Protein AF-A0A920VW61-F1 (afdb_monomer)

Sequence (120 aa):
MNEEIGIFGQASSSQTELKNKGVGPGDLFLFFGWFKNFFNKGSDLHHLFGWLQIATVIEGSDNIKAFLKEVNMEHPHGYGDISRYANNTIYIARRNLDIQKKTSSSKGHGLFKRTHEDLF

Solvent-accessible surface area (backbone atoms only — not comparable to full-atom values): 7042 Å² total; per-residue (Å²): 129,76,87,81,69,42,74,48,75,41,34,41,71,66,30,50,51,42,56,76,71,64,66,46,65,72,42,70,50,74,42,68,47,81,47,74,49,83,88,50,101,48,67,79,41,78,39,60,48,30,40,36,26,27,52,43,74,41,65,40,52,68,56,35,33,52,50,29,59,73,72,72,50,89,47,75,71,54,41,84,89,46,85,84,43,44,68,26,32,41,37,31,33,26,74,46,27,65,59,96,91,40,78,44,96,47,56,10,3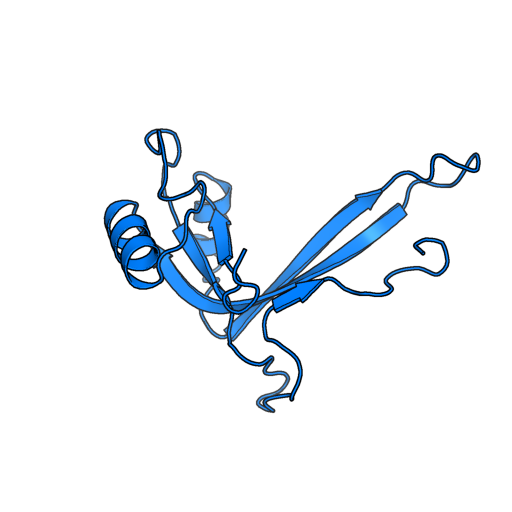7,51,67,53,84,67,71,48,93,90,53,126

Foldseek 3Di:
DPPQKDKDKDADPVLVVCVVVVPAAQDKDFDKDWDDDPPDNDDIDIWRWKMFHFHGKQWDQVSVLVVCVVVVHDDPCNDDDNVPGHRIMMTIGDQFPADPNDTDPHGNIDTDPDGDPPPD

Secondary structure (DSSP, 8-state):
--TT--EEEE-HHHHHHHHHTT--TT-EEEEEEEEE-TTTTPPEEEEEEEEEEEEEEEESHHHHHHHHHHTT---TTTSS--TT-TT-EEEEEPSEEEETTEEEEEESEEE-S-SSTT--

Structure (mmCIF, N/CA/C/O backbone):
data_AF-A0A920VW61-F1
#
_entry.id   AF-A0A920VW61-F1
#
loop_
_atom_site.group_PDB
_atom_site.id
_atom_site.type_symbol
_atom_site.label_atom_id
_atom_site.label_alt_id
_atom_site.label_comp_id
_atom_site.label_asym_id
_atom_site.label_entity_id
_atom_site.label_seq_id
_atom_site.pdbx_PDB_ins_code
_atom_site.Cartn_x
_atom_site.Cartn_y
_atom_site.Cartn_z
_atom_site.occupancy
_atom_site.B_iso_or_equiv
_atom_site.auth_seq_id
_atom_site.auth_comp_id
_atom_site.auth_asym_id
_atom_site.auth_atom_id
_atom_site.pdbx_PDB_model_num
ATOM 1 N N . MET A 1 1 ? -8.712 13.881 -3.994 1.00 44.66 1 MET A N 1
ATOM 2 C CA . MET A 1 1 ? -8.027 12.575 -4.101 1.00 44.66 1 MET A CA 1
ATOM 3 C C . MET A 1 1 ? -9.100 11.548 -4.405 1.00 44.66 1 MET A C 1
ATOM 5 O O . MET A 1 1 ? -10.112 11.564 -3.720 1.00 44.66 1 MET A O 1
ATOM 9 N N . ASN A 1 2 ? -8.958 10.755 -5.465 1.00 48.56 2 ASN A N 1
ATOM 10 C CA . ASN A 1 2 ? -9.979 9.779 -5.836 1.00 48.56 2 ASN A CA 1
ATOM 11 C C . ASN A 1 2 ? -9.949 8.636 -4.799 1.00 48.56 2 ASN A C 1
ATOM 13 O O . ASN A 1 2 ? -9.014 7.843 -4.790 1.00 48.56 2 ASN A O 1
ATOM 17 N N . GLU A 1 3 ? -10.916 8.577 -3.876 1.00 62.03 3 GLU A N 1
ATOM 18 C CA . GLU A 1 3 ? -10.955 7.591 -2.772 1.00 62.03 3 GLU A CA 1
ATOM 19 C C . GLU A 1 3 ? -11.241 6.142 -3.228 1.00 62.03 3 GLU A C 1
ATOM 21 O O . GLU A 1 3 ? -11.462 5.242 -2.407 1.00 62.03 3 GLU A O 1
ATOM 26 N N . GLU A 1 4 ? -11.294 5.904 -4.539 1.00 80.12 4 GLU A N 1
ATOM 27 C CA . GLU A 1 4 ? -11.585 4.598 -5.124 1.00 80.12 4 GLU A CA 1
ATOM 28 C C . GLU A 1 4 ? -10.404 3.628 -5.059 1.00 80.12 4 GLU A C 1
ATOM 30 O O . GLU A 1 4 ? -10.631 2.430 -4.894 1.00 80.12 4 GLU A O 1
ATOM 35 N N . ILE A 1 5 ? -9.162 4.117 -5.145 1.00 90.62 5 ILE A N 1
ATOM 36 C CA . ILE A 1 5 ? -7.966 3.269 -5.230 1.00 90.62 5 ILE A CA 1
ATOM 37 C C . ILE A 1 5 ? -7.114 3.462 -3.976 1.00 90.62 5 ILE A C 1
ATOM 39 O O . ILE A 1 5 ? -6.509 4.513 -3.771 1.00 90.62 5 ILE A O 1
ATOM 43 N N . GLY A 1 6 ? -7.058 2.433 -3.129 1.00 95.25 6 GLY A N 1
ATOM 44 C CA . GLY A 1 6 ? -6.134 2.391 -2.000 1.00 95.25 6 GLY A CA 1
ATOM 45 C C . GLY A 1 6 ? -4.728 2.033 -2.473 1.00 95.25 6 GLY A C 1
ATOM 46 O O . GLY A 1 6 ? -4.550 1.022 -3.152 1.00 95.25 6 GLY A O 1
ATOM 47 N N . ILE A 1 7 ? -3.738 2.847 -2.105 1.00 96.81 7 ILE A N 1
ATOM 48 C CA . ILE A 1 7 ? -2.325 2.625 -2.428 1.00 96.81 7 ILE A CA 1
ATOM 49 C C . ILE A 1 7 ? -1.506 2.726 -1.143 1.00 96.81 7 ILE A C 1
ATOM 51 O O . ILE A 1 7 ? -1.643 3.690 -0.391 1.00 96.81 7 ILE A O 1
ATOM 55 N N . PHE A 1 8 ? -0.638 1.745 -0.907 1.00 97.50 8 PHE A N 1
ATOM 56 C CA . PHE A 1 8 ? 0.368 1.786 0.152 1.00 97.50 8 PHE A CA 1
ATOM 57 C C . PHE A 1 8 ? 1.759 1.589 -0.447 1.00 97.50 8 PHE A C 1
ATOM 59 O O . PHE A 1 8 ? 2.010 0.593 -1.118 1.00 97.50 8 PHE A O 1
ATOM 66 N N . GLY A 1 9 ? 2.656 2.551 -0.238 1.00 97.00 9 GLY A N 1
ATOM 67 C CA . GLY A 1 9 ? 4.023 2.498 -0.751 1.00 97.00 9 GLY A CA 1
ATOM 68 C C . GLY A 1 9 ? 5.026 2.007 0.286 1.00 97.00 9 GLY A C 1
ATOM 69 O O . GLY A 1 9 ? 4.942 2.370 1.460 1.00 97.00 9 GLY A O 1
ATOM 70 N N . GLN A 1 10 ? 5.992 1.206 -0.159 1.00 97.81 10 GLN A N 1
ATOM 71 C CA . GLN A 1 10 ? 7.148 0.778 0.625 1.00 97.81 10 GLN A CA 1
ATOM 72 C C . GLN A 1 10 ? 8.429 0.813 -0.207 1.00 97.81 10 GLN A C 1
ATOM 74 O O . GLN A 1 10 ? 8.406 0.761 -1.438 1.00 97.81 10 GLN A O 1
ATOM 79 N N . ALA A 1 11 ? 9.558 0.951 0.482 1.00 97.69 11 ALA A N 1
ATOM 80 C CA . ALA A 1 11 ? 10.882 0.999 -0.123 1.00 97.69 11 ALA A CA 1
ATOM 81 C C . ALA A 1 11 ? 11.945 0.478 0.857 1.00 97.69 11 ALA A C 1
ATOM 83 O O . ALA A 1 11 ? 11.691 0.286 2.049 1.00 97.69 11 ALA A O 1
ATOM 84 N N . SER A 1 12 ? 13.154 0.285 0.346 1.00 96.69 12 SER A N 1
ATOM 85 C CA . SER A 1 12 ? 14.370 -0.046 1.086 1.00 96.69 12 SER A CA 1
ATOM 86 C C . SER A 1 12 ? 14.188 -1.288 1.970 1.00 96.69 12 SER A C 1
ATOM 88 O O . SER A 1 12 ? 13.630 -2.289 1.521 1.00 96.69 12 SER A O 1
ATOM 90 N N . SER A 1 13 ? 14.681 -1.262 3.211 1.00 97.31 13 SER A N 1
ATOM 91 C CA . SER A 1 13 ? 14.645 -2.403 4.133 1.00 97.31 13 SER A CA 1
ATOM 92 C C . SER A 1 13 ? 13.227 -2.869 4.458 1.00 97.31 13 SER A C 1
ATOM 94 O O . SER A 1 13 ? 12.987 -4.072 4.508 1.00 97.31 13 SER A O 1
ATOM 96 N N . SER A 1 14 ? 12.283 -1.941 4.624 1.00 97.06 14 SER A N 1
ATOM 97 C CA . SER A 1 14 ? 10.885 -2.268 4.909 1.00 97.06 14 SER A CA 1
ATOM 98 C C . SER A 1 14 ? 10.255 -3.076 3.778 1.00 97.06 14 SER A C 1
ATOM 100 O O . SER A 1 14 ? 9.604 -4.084 4.041 1.00 97.06 14 SER A O 1
ATOM 102 N N . GLN A 1 15 ? 10.509 -2.703 2.519 1.00 98.12 15 GLN A N 1
ATOM 103 C CA . GLN A 1 15 ? 10.028 -3.501 1.393 1.00 98.12 15 GLN A CA 1
ATOM 104 C C . GLN A 1 15 ? 10.742 -4.850 1.276 1.00 98.12 15 GLN A C 1
ATOM 106 O O . GLN A 1 15 ? 10.102 -5.855 0.968 1.00 98.12 15 GLN A O 1
ATOM 111 N N . THR A 1 16 ? 12.050 -4.896 1.535 1.00 98.12 16 THR A N 1
ATOM 112 C CA . THR A 1 16 ? 12.805 -6.156 1.544 1.00 98.12 16 THR A CA 1
ATOM 113 C C . THR A 1 16 ? 12.214 -7.154 2.539 1.00 98.12 16 THR A C 1
ATOM 115 O O . THR A 1 16 ? 12.051 -8.322 2.196 1.00 98.12 16 THR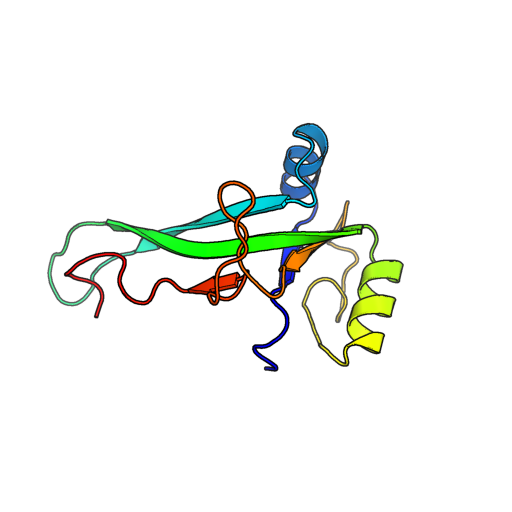 A O 1
ATOM 118 N N . GLU A 1 17 ? 11.844 -6.708 3.741 1.00 98.31 17 GLU A N 1
ATOM 119 C CA . GLU A 1 17 ? 11.230 -7.579 4.748 1.00 98.31 17 GLU A CA 1
ATOM 120 C C . GLU A 1 17 ? 9.884 -8.139 4.270 1.00 98.31 17 GLU A C 1
ATOM 122 O O . GLU A 1 17 ? 9.676 -9.350 4.316 1.00 98.31 17 GLU A O 1
ATOM 127 N N . LEU A 1 18 ? 9.001 -7.288 3.732 1.00 98.31 18 LEU A N 1
ATOM 128 C CA . LEU A 1 18 ? 7.707 -7.723 3.189 1.00 98.31 18 LEU A CA 1
ATOM 129 C C . LEU A 1 18 ? 7.880 -8.771 2.083 1.00 98.31 18 LEU A C 1
ATOM 131 O O . LEU A 1 18 ? 7.227 -9.816 2.107 1.00 98.31 18 LEU A O 1
ATOM 135 N N . LYS A 1 19 ? 8.819 -8.530 1.162 1.00 98.00 19 LYS A N 1
ATOM 136 C CA . LYS A 1 19 ? 9.150 -9.464 0.082 1.00 98.00 19 LYS A CA 1
ATOM 137 C C . LYS A 1 19 ? 9.690 -10.792 0.615 1.00 98.00 19 LYS A C 1
ATOM 139 O O . LYS A 1 19 ? 9.240 -11.848 0.181 1.00 98.00 19 LYS A O 1
ATOM 144 N N . ASN A 1 20 ? 10.601 -10.756 1.586 1.00 98.31 20 ASN A N 1
ATOM 145 C CA . ASN A 1 20 ? 11.172 -11.958 2.202 1.00 98.31 20 ASN A CA 1
ATOM 146 C C . ASN A 1 20 ? 10.130 -12.791 2.962 1.00 98.31 20 ASN A C 1
ATOM 148 O O . ASN A 1 20 ? 10.276 -14.007 3.073 1.00 98.31 20 ASN A O 1
ATOM 152 N N . LYS A 1 21 ? 9.080 -12.150 3.484 1.00 98.25 21 LYS A N 1
ATOM 153 C CA . LYS A 1 21 ? 7.944 -12.821 4.133 1.00 98.25 21 LYS A CA 1
ATOM 154 C C . LYS A 1 21 ? 6.856 -13.267 3.159 1.00 98.25 21 LYS A C 1
ATOM 156 O O . LYS A 1 21 ? 5.888 -13.877 3.599 1.00 98.25 21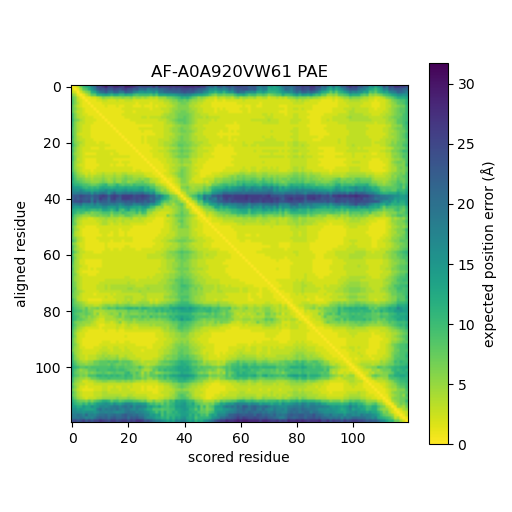 LYS A O 1
ATOM 161 N N . GLY A 1 22 ? 7.027 -13.011 1.862 1.00 97.94 22 GLY A N 1
ATOM 162 C CA . GLY A 1 22 ? 6.082 -13.421 0.829 1.00 97.94 22 GLY A CA 1
ATOM 163 C C . GLY A 1 22 ? 4.765 -12.649 0.858 1.00 97.94 22 GLY A C 1
ATOM 164 O O . GLY A 1 22 ? 3.761 -13.187 0.404 1.00 97.94 22 GLY A O 1
ATOM 165 N N . VAL A 1 23 ? 4.760 -11.418 1.385 1.00 98.38 23 VAL A N 1
ATOM 166 C CA . VAL A 1 23 ? 3.556 -10.577 1.428 1.00 98.38 23 VAL A CA 1
ATOM 167 C C . VAL A 1 23 ? 3.096 -10.247 0.008 1.00 98.38 23 VAL A C 1
ATOM 169 O O . VAL A 1 23 ? 3.875 -9.734 -0.800 1.00 98.38 23 VAL A O 1
ATOM 172 N N . GLY A 1 24 ? 1.829 -10.513 -0.299 1.00 98.31 24 GLY A N 1
ATOM 173 C CA . GLY A 1 24 ? 1.303 -10.396 -1.654 1.00 98.31 24 GLY A CA 1
ATOM 174 C C . GLY A 1 24 ? -0.225 -10.385 -1.754 1.00 98.31 24 GLY A C 1
ATOM 175 O O . GLY A 1 24 ? -0.926 -10.121 -0.777 1.00 98.31 24 GLY A O 1
ATOM 176 N N . PRO A 1 25 ? -0.775 -10.615 -2.962 1.00 98.06 25 PRO A N 1
ATOM 177 C CA . PRO A 1 25 ? -2.216 -10.595 -3.197 1.00 98.06 25 PRO A CA 1
ATOM 178 C C . PRO A 1 25 ? -3.000 -11.485 -2.225 1.00 98.06 25 PRO A C 1
ATOM 180 O O . PRO A 1 25 ? -2.701 -12.665 -2.064 1.00 98.06 25 PRO A O 1
ATOM 183 N N . GLY A 1 26 ? -4.046 -10.921 -1.620 1.00 96.25 26 GLY A N 1
ATOM 184 C CA . GLY A 1 26 ? -4.885 -11.583 -0.619 1.00 96.25 26 GLY A CA 1
ATOM 185 C C . GLY A 1 26 ? -4.531 -11.234 0.828 1.00 96.25 26 GLY A C 1
ATOM 186 O O . GLY A 1 26 ? -5.440 -11.237 1.666 1.00 96.25 26 GLY A O 1
ATOM 187 N N . ASP A 1 27 ? -3.281 -10.855 1.109 1.00 97.50 27 ASP A N 1
ATOM 188 C CA . ASP A 1 27 ? -2.862 -10.450 2.452 1.00 97.50 27 ASP A CA 1
ATOM 189 C C . ASP A 1 27 ? -3.484 -9.110 2.864 1.00 97.50 27 ASP A C 1
ATOM 191 O O . ASP A 1 27 ? -3.864 -8.278 2.032 1.00 97.50 27 ASP A O 1
ATOM 195 N N . LEU A 1 28 ? -3.595 -8.905 4.178 1.00 97.12 28 LEU A N 1
ATOM 196 C CA . LEU A 1 28 ? -4.217 -7.735 4.790 1.00 97.12 28 LEU A CA 1
ATOM 197 C C . LEU A 1 28 ? -3.195 -6.952 5.613 1.00 97.12 28 LEU A C 1
ATOM 199 O O . LEU A 1 28 ? -2.731 -7.423 6.651 1.00 97.12 28 LEU A O 1
ATOM 203 N N . PHE A 1 29 ? -2.918 -5.718 5.202 1.00 98.00 29 PHE A N 1
ATOM 204 C CA . PHE A 1 29 ? -2.275 -4.747 6.075 1.00 98.00 29 PHE A CA 1
ATOM 205 C C . PHE A 1 29 ? -3.280 -4.205 7.088 1.00 98.00 29 PHE A C 1
ATOM 207 O O . PHE A 1 29 ? -4.380 -3.783 6.724 1.00 98.00 29 PHE A O 1
ATOM 214 N N . LEU A 1 30 ? -2.859 -4.160 8.350 1.00 96.00 30 LEU A N 1
ATOM 215 C CA . LEU A 1 30 ? -3.512 -3.420 9.423 1.00 96.00 30 LEU A CA 1
ATOM 216 C C . LEU A 1 30 ? -2.546 -2.340 9.900 1.00 96.00 30 LEU A C 1
ATOM 218 O O . LEU A 1 30 ? -1.451 -2.639 10.376 1.00 96.00 30 LEU A O 1
ATOM 222 N N . PHE A 1 31 ? -2.941 -1.081 9.754 1.00 94.62 31 PHE A N 1
ATOM 223 C CA . PHE A 1 31 ? -2.108 0.049 10.143 1.00 94.62 31 PHE A CA 1
ATOM 224 C C . PHE A 1 31 ? -2.366 0.396 11.598 1.00 94.62 31 PHE A C 1
ATOM 226 O O . PHE A 1 31 ? -3.509 0.672 11.962 1.00 94.62 31 PHE A O 1
ATOM 233 N N . PHE A 1 32 ? -1.312 0.402 12.410 1.00 91.38 32 PHE A N 1
ATOM 234 C CA . PHE A 1 32 ? -1.372 0.772 13.817 1.00 91.38 32 PHE A CA 1
ATOM 235 C C . PHE A 1 32 ? -0.473 1.971 14.108 1.00 91.38 32 PHE A C 1
ATOM 237 O O . PHE A 1 32 ? 0.557 2.159 13.461 1.00 91.38 32 PHE A O 1
ATOM 244 N N . GLY A 1 33 ? -0.871 2.794 15.072 1.00 88.75 33 GLY A N 1
ATOM 245 C CA . GLY A 1 33 ? -0.146 4.001 15.449 1.00 88.75 33 GLY A CA 1
ATOM 246 C C . GLY A 1 33 ? -0.262 4.300 16.934 1.00 88.75 33 GLY A C 1
ATOM 247 O O . GLY A 1 33 ? -1.154 3.793 17.615 1.00 88.75 33 GLY A O 1
ATOM 248 N N . TRP A 1 34 ? 0.670 5.113 17.421 1.00 87.00 34 TRP A N 1
ATOM 249 C CA . TRP A 1 34 ? 0.642 5.690 18.759 1.00 87.00 34 TRP A CA 1
ATOM 250 C C . TRP A 1 34 ? 0.033 7.090 18.686 1.00 87.00 34 TRP A C 1
ATOM 252 O O . TRP A 1 34 ? 0.440 7.903 17.854 1.00 87.00 34 TRP A O 1
ATOM 262 N N . PHE A 1 35 ? -0.941 7.356 19.548 1.00 82.44 35 PHE A N 1
ATOM 263 C CA . PHE A 1 35 ? -1.674 8.611 19.609 1.00 82.44 35 PHE A CA 1
ATOM 264 C C . PHE A 1 35 ? -1.662 9.139 21.038 1.00 82.44 35 PHE A C 1
ATOM 266 O O . PHE A 1 35 ? -1.785 8.381 22.001 1.00 82.44 35 PHE A O 1
ATOM 273 N N . LYS A 1 36 ? -1.550 10.461 21.163 1.00 77.25 36 LYS A N 1
ATOM 274 C CA . LYS A 1 36 ? -1.592 11.155 22.445 1.00 77.25 36 LYS A CA 1
ATOM 275 C C . LYS A 1 36 ? -2.850 12.003 22.534 1.00 77.25 36 LYS A C 1
ATOM 277 O O . LYS A 1 36 ? -3.099 12.836 21.663 1.00 77.25 36 LYS A O 1
ATOM 282 N N . ASN A 1 37 ? -3.621 11.818 23.600 1.00 72.38 37 ASN A N 1
ATOM 283 C CA . ASN A 1 37 ? -4.745 12.694 23.903 1.00 72.38 37 ASN A CA 1
ATOM 284 C C . ASN A 1 37 ? -4.219 13.991 24.543 1.00 72.38 37 ASN A C 1
ATOM 286 O O . ASN A 1 37 ? -3.637 13.959 25.625 1.00 72.38 37 ASN A O 1
ATOM 290 N N . PHE A 1 38 ? -4.403 15.125 23.863 1.00 70.12 38 PHE A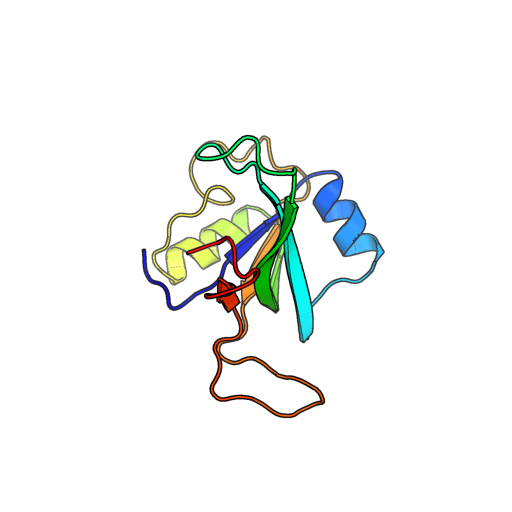 N 1
ATOM 291 C CA . PHE A 1 38 ? -3.923 16.434 24.323 1.00 70.12 38 PHE A CA 1
ATOM 292 C C . PHE A 1 38 ? -4.942 17.211 25.177 1.00 70.12 38 PHE A C 1
ATOM 294 O O . PHE A 1 38 ? -4.568 18.218 25.775 1.00 70.12 38 PHE A O 1
ATOM 301 N N . PHE A 1 39 ? -6.206 16.773 25.245 1.00 67.19 39 PHE A N 1
ATOM 302 C CA . PHE A 1 39 ? -7.281 17.508 25.933 1.00 67.19 39 PHE A CA 1
ATOM 303 C C . PHE A 1 39 ? -7.424 17.154 27.414 1.00 67.19 39 PHE A C 1
ATOM 305 O O . PHE A 1 39 ? -7.827 17.993 28.213 1.00 67.19 39 PHE A O 1
ATOM 312 N N . ASN A 1 40 ? -7.036 15.942 27.795 1.00 59.66 40 ASN A N 1
ATOM 313 C CA . ASN A 1 40 ? -6.884 15.535 29.186 1.00 59.66 40 ASN A CA 1
ATOM 314 C C . ASN A 1 40 ? -5.406 15.201 29.422 1.00 59.66 40 ASN A C 1
ATOM 316 O O . ASN A 1 40 ? -4.657 15.024 28.464 1.00 59.66 40 ASN A O 1
ATOM 320 N N . LYS A 1 41 ? -4.959 15.035 30.672 1.00 61.03 41 LYS A N 1
ATOM 321 C CA . LYS A 1 41 ? -3.728 14.266 30.969 1.00 61.03 41 LYS A CA 1
ATOM 322 C C . LYS A 1 41 ? -3.942 12.782 30.597 1.00 61.03 41 LYS A C 1
ATOM 324 O O . LYS A 1 41 ? -3.827 11.906 31.445 1.00 61.03 41 LYS A O 1
ATOM 329 N N . GLY A 1 42 ? -4.401 12.527 29.375 1.00 58.81 42 GLY A N 1
ATOM 330 C CA . GLY A 1 42 ? -4.838 11.237 28.891 1.00 58.81 42 GLY A CA 1
ATOM 331 C C . GLY A 1 42 ? -3.641 10.331 28.677 1.00 58.81 42 GLY A C 1
ATOM 332 O O . GLY A 1 42 ? -2.526 10.795 28.431 1.00 58.81 42 GLY A O 1
ATOM 333 N N . SER A 1 43 ? -3.889 9.036 28.810 1.00 66.06 43 SER A N 1
ATOM 334 C CA . SER A 1 43 ? -2.895 8.012 28.537 1.00 66.06 43 SER A CA 1
ATOM 335 C C . SER A 1 43 ? -2.501 8.015 27.065 1.00 66.06 43 SER A C 1
ATOM 337 O O . SER A 1 43 ? -3.293 8.342 26.181 1.00 66.06 43 SER A O 1
ATOM 339 N N . ASP A 1 44 ? -1.267 7.606 26.824 1.00 77.56 44 ASP A N 1
ATOM 340 C CA . ASP A 1 44 ? -0.783 7.199 25.517 1.00 77.56 44 ASP A CA 1
ATOM 341 C C . ASP A 1 44 ? -1.592 5.993 25.018 1.00 77.56 44 ASP A C 1
ATOM 343 O O . ASP A 1 44 ? -1.805 5.040 25.773 1.00 77.56 44 ASP A O 1
ATOM 347 N N . LEU A 1 45 ? -2.048 6.021 23.764 1.00 80.12 45 LEU A N 1
ATOM 348 C CA . LEU A 1 45 ? -2.890 4.963 23.210 1.00 80.12 45 LEU A CA 1
ATOM 349 C C . LEU A 1 45 ? -2.320 4.391 21.908 1.00 80.12 45 LEU A C 1
ATOM 351 O O . LEU A 1 45 ? -1.804 5.117 21.058 1.00 80.12 45 LEU A O 1
ATOM 355 N N . HIS A 1 46 ? -2.463 3.077 21.730 1.00 82.56 46 HIS A N 1
ATOM 356 C CA . HIS A 1 46 ? -2.134 2.377 20.490 1.00 82.56 46 HIS A CA 1
ATOM 357 C C . HIS A 1 46 ? -3.411 1.937 19.778 1.00 82.56 46 HIS A C 1
ATOM 359 O O . HIS A 1 46 ? -4.224 1.216 20.357 1.00 82.56 46 HIS A O 1
ATOM 365 N N . HIS A 1 47 ? -3.573 2.321 18.511 1.00 84.00 47 HIS A N 1
ATOM 366 C CA . HIS A 1 47 ? -4.782 2.010 17.748 1.00 84.00 47 HIS A CA 1
ATOM 367 C C . HIS A 1 47 ? -4.483 1.528 16.343 1.00 84.00 47 HIS A C 1
ATOM 369 O O . HIS A 1 47 ? -3.642 2.102 15.651 1.00 84.00 47 HIS A O 1
ATOM 375 N N . LEU A 1 48 ? -5.250 0.529 15.905 1.00 90.06 48 LEU A N 1
ATOM 376 C CA . LEU A 1 48 ? -5.434 0.261 14.486 1.00 90.06 48 LEU A CA 1
ATOM 377 C C . LEU A 1 48 ? -6.242 1.414 13.898 1.00 90.06 48 LEU A C 1
ATOM 379 O O . LEU A 1 48 ? -7.332 1.659 14.390 1.00 90.06 48 LEU A O 1
ATOM 383 N N . PHE A 1 49 ? -5.760 2.105 12.871 1.00 89.62 49 PHE A N 1
ATOM 384 C CA . PHE A 1 49 ? -6.473 3.244 12.276 1.00 89.62 49 PHE A CA 1
ATOM 385 C C . PHE A 1 49 ? -6.899 3.005 10.829 1.00 89.62 49 PHE A C 1
ATOM 387 O O . PHE A 1 49 ? -7.756 3.724 10.321 1.00 89.62 49 PHE A O 1
ATOM 394 N N . GLY A 1 50 ? -6.372 1.975 10.168 1.00 93.69 50 GLY A N 1
ATOM 395 C CA . GLY A 1 50 ? -6.795 1.633 8.818 1.00 93.69 50 GLY A CA 1
ATOM 396 C C . GLY A 1 50 ? -6.394 0.236 8.384 1.00 93.69 50 GLY A C 1
ATOM 397 O O . GLY A 1 50 ? -5.693 -0.486 9.096 1.00 93.69 50 GLY A O 1
ATOM 398 N N . TRP A 1 51 ? -6.835 -0.121 7.185 1.00 96.50 51 TRP A N 1
ATOM 399 C CA . TRP A 1 51 ? -6.522 -1.394 6.551 1.00 96.50 51 TRP A CA 1
ATOM 400 C C . TRP A 1 51 ? -6.334 -1.248 5.041 1.00 96.50 51 TRP A C 1
ATOM 402 O O . TRP A 1 51 ? -6.847 -0.311 4.422 1.00 96.50 51 TRP A O 1
ATOM 412 N N . LEU A 1 52 ? -5.622 -2.208 4.450 1.00 97.75 52 LEU A N 1
ATOM 413 C CA . LEU A 1 52 ? -5.529 -2.404 3.004 1.00 97.75 52 LEU A CA 1
ATOM 414 C C . LEU A 1 52 ? -5.341 -3.894 2.709 1.00 97.75 52 LEU A C 1
ATOM 416 O O . LEU A 1 52 ? -4.317 -4.470 3.067 1.00 97.75 52 LEU A O 1
ATOM 420 N N . GLN A 1 53 ? -6.314 -4.521 2.049 1.00 97.88 53 GLN A N 1
ATOM 421 C CA . GLN A 1 53 ? -6.161 -5.866 1.501 1.00 97.88 53 GLN A CA 1
ATOM 422 C C . GLN A 1 53 ? -5.577 -5.784 0.098 1.00 97.88 53 GLN A C 1
ATOM 424 O O . GLN A 1 53 ? -6.118 -5.079 -0.753 1.00 97.88 53 GLN A O 1
ATOM 429 N N . ILE A 1 54 ? -4.502 -6.516 -0.157 1.00 98.31 54 ILE A N 1
ATOM 430 C CA . ILE A 1 54 ? -3.727 -6.405 -1.391 1.00 98.31 54 ILE A CA 1
ATOM 431 C C . ILE A 1 54 ? -4.458 -7.115 -2.538 1.00 98.31 54 ILE A C 1
ATOM 433 O O . ILE A 1 54 ? -4.822 -8.287 -2.438 1.00 98.31 54 ILE A O 1
ATOM 437 N N . ALA A 1 55 ? -4.658 -6.405 -3.646 1.00 97.69 55 ALA A N 1
ATOM 438 C CA . ALA A 1 55 ? -5.019 -6.973 -4.943 1.00 97.69 55 ALA A CA 1
ATOM 439 C C . ALA A 1 55 ? -3.776 -7.250 -5.786 1.00 97.69 55 ALA A C 1
ATOM 441 O O . ALA A 1 55 ? -3.628 -8.335 -6.340 1.00 97.69 55 ALA A O 1
ATOM 442 N N . THR A 1 56 ? -2.894 -6.253 -5.863 1.00 98.12 56 THR A N 1
ATOM 443 C CA . THR A 1 56 ? -1.764 -6.236 -6.792 1.00 98.12 56 THR A CA 1
ATOM 444 C C . THR A 1 56 ? -0.550 -5.626 -6.110 1.00 98.12 56 THR A C 1
ATOM 446 O O . THR A 1 56 ? -0.673 -4.656 -5.361 1.00 98.12 56 THR A O 1
ATOM 449 N N . VAL A 1 57 ? 0.624 -6.176 -6.404 1.00 98.62 57 VAL A N 1
ATOM 450 C CA . VAL A 1 57 ? 1.923 -5.627 -6.007 1.00 98.62 57 VAL A CA 1
ATOM 451 C C . VAL A 1 57 ? 2.618 -5.128 -7.267 1.00 98.62 57 VAL A C 1
ATOM 453 O O . VAL A 1 57 ? 2.738 -5.877 -8.236 1.00 98.62 57 VAL A O 1
ATOM 456 N N . ILE A 1 58 ? 3.047 -3.868 -7.274 1.00 98.44 58 ILE A N 1
ATOM 457 C CA . ILE A 1 58 ? 3.760 -3.260 -8.400 1.00 98.44 58 ILE A CA 1
ATOM 458 C C . ILE A 1 58 ? 5.156 -2.881 -7.918 1.00 98.44 58 ILE A C 1
ATOM 460 O O . ILE A 1 58 ? 5.325 -1.916 -7.171 1.00 98.44 58 ILE A O 1
ATOM 464 N N . GLU A 1 59 ? 6.147 -3.657 -8.346 1.00 98.12 59 GLU A N 1
ATOM 465 C CA . GLU A 1 59 ? 7.561 -3.422 -8.055 1.00 98.12 59 GLU A CA 1
ATOM 466 C C . GLU A 1 59 ? 8.218 -2.601 -9.171 1.00 98.12 59 GLU A C 1
ATOM 468 O O . GLU A 1 59 ? 7.935 -2.788 -10.358 1.00 98.12 59 GLU A O 1
ATOM 473 N N . GLY A 1 60 ? 9.159 -1.739 -8.792 1.00 97.06 60 GLY A N 1
ATOM 474 C CA . GLY A 1 60 ? 9.994 -0.990 -9.724 1.00 97.06 60 GLY A CA 1
ATOM 475 C C . GLY A 1 60 ? 9.390 0.353 -10.124 1.00 97.06 60 GLY A C 1
ATOM 476 O O . GLY A 1 60 ? 8.231 0.473 -10.513 1.00 97.06 60 GLY A O 1
ATOM 477 N N . SER A 1 61 ? 10.220 1.388 -10.054 1.00 96.00 61 SER A N 1
ATOM 478 C CA . SER A 1 61 ? 9.806 2.776 -10.247 1.00 96.00 61 SER A CA 1
ATOM 479 C C . SER A 1 61 ? 9.160 3.075 -11.602 1.00 96.00 61 SER A C 1
ATOM 481 O O . SER A 1 61 ? 8.240 3.888 -11.663 1.00 96.00 61 SER A O 1
ATOM 483 N N . ASP A 1 62 ? 9.602 2.426 -12.680 1.00 95.69 62 ASP A N 1
ATOM 484 C CA . ASP A 1 62 ? 9.032 2.649 -14.014 1.00 95.69 62 ASP A CA 1
ATOM 485 C C . ASP A 1 62 ? 7.628 2.046 -14.140 1.00 95.69 62 ASP A C 1
ATOM 487 O O . ASP A 1 62 ? 6.719 2.705 -14.647 1.00 95.69 62 ASP A O 1
ATOM 491 N N . ASN A 1 63 ? 7.413 0.852 -13.579 1.00 97.88 63 ASN A N 1
ATOM 492 C CA . ASN A 1 63 ? 6.091 0.221 -13.515 1.00 97.88 63 ASN A CA 1
ATOM 493 C C . ASN A 1 63 ? 5.129 1.046 -12.652 1.00 97.88 63 ASN A C 1
ATOM 495 O O . ASN A 1 63 ? 3.975 1.252 -13.021 1.00 97.88 63 ASN A O 1
ATOM 499 N N . ILE A 1 64 ? 5.623 1.567 -11.525 1.00 97.62 64 ILE A N 1
ATOM 500 C CA . ILE A 1 64 ? 4.861 2.448 -10.635 1.00 97.62 64 ILE A CA 1
ATOM 501 C C . ILE A 1 64 ? 4.423 3.715 -11.375 1.00 97.62 64 ILE A C 1
ATOM 503 O O . ILE A 1 64 ? 3.248 4.075 -11.330 1.00 97.62 64 ILE A O 1
ATOM 507 N N . LYS A 1 65 ? 5.338 4.380 -12.091 1.00 96.25 65 LYS A N 1
ATOM 508 C CA . LYS A 1 65 ? 5.020 5.567 -12.901 1.00 96.25 65 LYS A CA 1
ATOM 509 C C . LYS A 1 65 ? 3.995 5.264 -13.989 1.00 96.25 65 LYS A C 1
ATOM 511 O O . LYS A 1 65 ? 3.076 6.057 -14.183 1.00 96.25 65 LYS A O 1
ATOM 516 N N . ALA A 1 66 ? 4.152 4.142 -14.691 1.00 97.00 66 ALA A N 1
ATOM 517 C CA . ALA A 1 66 ? 3.227 3.727 -15.739 1.00 97.00 66 ALA A CA 1
ATOM 518 C C . ALA A 1 66 ? 1.810 3.527 -15.182 1.00 97.00 66 ALA A C 1
ATOM 520 O O . ALA A 1 66 ? 0.869 4.127 -15.698 1.00 97.00 66 ALA A O 1
ATOM 521 N N . PHE A 1 67 ? 1.681 2.784 -14.079 1.00 96.75 67 PHE A N 1
ATOM 522 C CA . PHE A 1 67 ? 0.402 2.564 -13.406 1.00 96.75 67 PHE A CA 1
ATOM 523 C C . PHE A 1 67 ? -0.234 3.873 -12.927 1.00 96.75 67 PHE A C 1
ATOM 525 O O . PHE A 1 67 ? -1.394 4.144 -13.216 1.00 96.75 67 PHE A O 1
ATOM 532 N N . LEU A 1 68 ? 0.526 4.720 -12.227 1.00 95.25 68 LEU A N 1
ATOM 533 C CA . LEU A 1 68 ? 0.022 5.992 -11.700 1.00 95.25 68 LEU A CA 1
ATOM 534 C C . LEU A 1 68 ? -0.450 6.938 -12.811 1.00 95.25 68 LEU A C 1
ATOM 536 O O . LEU A 1 68 ? -1.471 7.609 -12.654 1.00 95.25 68 LEU A O 1
ATOM 540 N N . LYS A 1 69 ? 0.247 6.949 -13.954 1.00 95.19 69 LYS A N 1
ATOM 541 C CA . LYS A 1 69 ? -0.178 7.682 -15.151 1.00 95.19 69 LYS A CA 1
ATOM 542 C C . LYS A 1 69 ? -1.483 7.124 -15.722 1.00 95.19 69 LYS A C 1
ATOM 544 O O . LYS A 1 69 ? -2.351 7.909 -16.089 1.00 95.19 69 LYS A O 1
ATOM 549 N N . GLU A 1 70 ? -1.625 5.802 -15.793 1.00 95.38 70 GLU A N 1
ATOM 550 C CA . GLU A 1 70 ? -2.834 5.132 -16.289 1.00 95.38 70 GLU A CA 1
ATOM 551 C C . GLU A 1 70 ? -4.067 5.479 -15.448 1.00 95.38 70 GLU A C 1
ATOM 553 O O . GLU A 1 70 ? -5.112 5.824 -15.997 1.00 95.38 70 GLU A O 1
ATOM 558 N N . VAL A 1 71 ? -3.935 5.466 -14.120 1.00 93.50 71 VAL A N 1
ATOM 559 C CA . VAL A 1 71 ? -5.042 5.795 -13.205 1.00 93.50 71 VAL A CA 1
ATOM 560 C C . VAL A 1 71 ? -5.181 7.297 -12.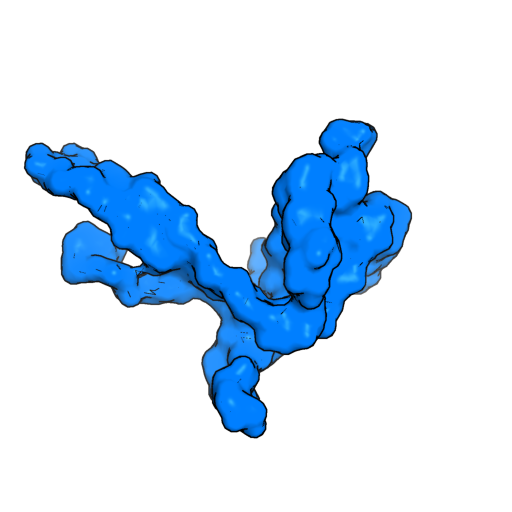927 1.00 93.50 71 VAL A C 1
ATOM 562 O O . VAL A 1 71 ? -6.023 7.694 -12.123 1.00 93.50 71 VAL A O 1
ATOM 565 N N . ASN A 1 72 ? -4.367 8.134 -13.581 1.00 92.94 72 ASN A N 1
ATOM 566 C CA . ASN A 1 72 ? -4.315 9.585 -13.397 1.00 92.94 72 ASN A CA 1
ATOM 567 C C . ASN A 1 72 ? -4.201 10.002 -11.913 1.00 92.94 72 ASN A C 1
ATOM 569 O O . ASN A 1 72 ? -4.963 10.838 -11.418 1.00 92.94 72 ASN A O 1
ATOM 573 N N . MET A 1 73 ? -3.266 9.385 -11.185 1.00 90.94 73 MET A N 1
ATOM 574 C CA . MET A 1 73 ? -3.002 9.665 -9.772 1.00 90.94 73 MET A CA 1
ATOM 575 C C . MET A 1 73 ? -1.549 10.056 -9.542 1.00 90.94 73 MET A C 1
ATOM 577 O O . MET A 1 73 ? -0.628 9.461 -10.090 1.00 90.94 73 MET A O 1
ATOM 581 N N . GLU A 1 74 ? -1.338 11.000 -8.635 1.00 91.69 74 GLU A N 1
ATOM 582 C CA . GLU A 1 74 ? -0.015 11.276 -8.089 1.00 91.69 74 GLU A CA 1
ATOM 583 C C . GLU A 1 74 ? 0.189 10.500 -6.789 1.00 91.69 74 GLU A C 1
ATOM 585 O O . GLU A 1 74 ? -0.697 10.428 -5.935 1.00 91.69 74 GLU A O 1
ATOM 590 N N . HIS A 1 75 ? 1.377 9.924 -6.625 1.00 92.00 75 HIS A N 1
ATOM 591 C CA . HIS A 1 75 ? 1.772 9.238 -5.402 1.00 92.00 75 HIS A CA 1
ATOM 592 C C . HIS A 1 75 ? 3.277 9.431 -5.171 1.00 92.00 75 HIS A C 1
ATOM 594 O O . HIS A 1 75 ? 4.038 9.359 -6.143 1.00 92.00 75 HIS A O 1
ATOM 600 N N . PRO A 1 76 ? 3.747 9.610 -3.918 1.00 92.81 76 PRO A N 1
ATOM 601 C CA . PRO A 1 76 ? 5.159 9.870 -3.632 1.00 92.81 76 PRO A CA 1
ATOM 602 C C . PRO A 1 76 ? 6.126 8.846 -4.229 1.00 92.81 76 PRO A C 1
ATOM 604 O O . PRO A 1 76 ? 7.257 9.197 -4.520 1.00 92.81 76 PRO A O 1
ATOM 607 N N . HIS A 1 77 ? 5.690 7.602 -4.440 1.00 95.12 77 HIS A N 1
ATOM 608 C CA . HIS A 1 77 ? 6.517 6.537 -5.022 1.00 95.12 77 HIS A CA 1
ATOM 609 C C . HIS A 1 77 ? 6.676 6.605 -6.554 1.00 95.12 77 HIS A C 1
ATOM 611 O O . HIS A 1 77 ? 7.467 5.842 -7.102 1.00 95.12 77 HIS A O 1
ATOM 617 N N . GLY A 1 78 ? 5.966 7.491 -7.258 1.00 93.25 78 GLY A N 1
ATOM 618 C CA . GLY A 1 78 ? 6.122 7.692 -8.707 1.00 93.25 78 GLY A CA 1
ATOM 619 C C . GLY A 1 78 ? 6.247 9.149 -9.146 1.00 93.25 78 GLY A C 1
ATOM 620 O O . GLY A 1 78 ? 6.479 9.402 -10.326 1.00 93.25 78 GLY A O 1
ATOM 621 N N . TYR A 1 79 ? 6.127 10.097 -8.215 1.00 88.69 79 TYR A N 1
ATOM 622 C CA . TYR A 1 79 ? 6.227 11.530 -8.473 1.00 88.69 79 TYR A CA 1
ATOM 623 C C . TYR A 1 79 ? 7.480 12.137 -7.823 1.00 88.69 79 TYR A C 1
ATOM 625 O O . TYR A 1 79 ? 7.865 11.753 -6.719 1.00 88.69 79 TYR A O 1
ATOM 633 N N . GLY A 1 80 ? 8.088 13.120 -8.491 1.00 86.00 80 GLY A N 1
ATOM 634 C CA . GLY A 1 80 ? 9.273 13.830 -8.005 1.00 86.00 80 GLY A CA 1
ATOM 635 C C . GLY A 1 80 ? 10.552 12.984 -8.006 1.00 86.00 80 GLY A C 1
ATOM 636 O O . GLY A 1 80 ? 10.718 12.075 -8.824 1.00 86.00 80 GLY A O 1
ATOM 637 N N . ASP A 1 81 ? 11.476 13.311 -7.096 1.00 86.31 81 ASP A N 1
ATOM 638 C CA . ASP A 1 81 ? 12.713 12.549 -6.917 1.00 86.31 81 ASP A CA 1
ATOM 639 C C . ASP A 1 81 ? 12.454 11.242 -6.152 1.00 86.31 81 ASP A C 1
ATOM 641 O O . ASP A 1 81 ? 12.240 11.205 -4.934 1.00 86.31 81 ASP A O 1
ATOM 645 N N . ILE A 1 82 ? 12.491 10.159 -6.920 1.00 89.75 82 ILE A N 1
ATOM 646 C CA . ILE A 1 82 ? 12.292 8.782 -6.475 1.00 89.75 82 ILE A CA 1
ATOM 647 C C . ILE A 1 82 ? 13.612 8.007 -6.333 1.00 89.75 82 ILE A C 1
ATOM 649 O O . ILE A 1 82 ? 13.579 6.821 -6.010 1.00 89.75 82 ILE A O 1
ATOM 653 N N . SER A 1 83 ? 14.769 8.643 -6.560 1.00 86.94 83 SER A N 1
ATOM 654 C CA . SER A 1 83 ? 16.088 7.990 -6.475 1.00 86.94 83 SER A CA 1
ATOM 655 C C . SER A 1 83 ? 16.378 7.419 -5.082 1.00 86.94 83 SER A C 1
ATOM 657 O O . SER A 1 83 ? 17.065 6.410 -4.944 1.00 86.94 83 SER A O 1
ATOM 659 N N . ARG A 1 84 ? 15.774 8.015 -4.047 1.00 86.44 84 ARG A N 1
ATOM 660 C CA . ARG A 1 84 ? 15.834 7.555 -2.652 1.00 86.44 84 ARG A CA 1
ATOM 661 C C . ARG A 1 84 ? 15.061 6.264 -2.361 1.00 86.44 84 ARG A C 1
ATOM 663 O O . ARG A 1 84 ? 15.253 5.681 -1.297 1.00 86.44 84 ARG A O 1
ATOM 670 N N . TYR A 1 85 ? 14.176 5.820 -3.254 1.00 91.88 85 TYR A N 1
ATOM 671 C CA . TYR A 1 85 ? 13.385 4.605 -3.056 1.00 91.88 85 TYR A CA 1
ATOM 672 C C . TYR A 1 85 ? 14.079 3.396 -3.689 1.00 91.88 85 TYR A C 1
ATOM 674 O O . TYR A 1 85 ? 13.680 2.906 -4.745 1.00 91.88 85 TYR A O 1
ATOM 682 N N . ALA A 1 86 ? 15.117 2.876 -3.031 1.00 93.88 86 ALA A N 1
ATOM 683 C CA . ALA A 1 86 ? 15.610 1.535 -3.352 1.00 93.88 86 ALA A CA 1
ATOM 684 C C . ALA A 1 86 ? 14.471 0.518 -3.159 1.00 93.88 86 ALA A C 1
ATOM 686 O O . ALA A 1 86 ? 13.623 0.720 -2.297 1.00 93.88 86 ALA A O 1
ATOM 687 N N . ASN A 1 87 ? 14.411 -0.563 -3.942 1.00 95.88 87 ASN A N 1
ATOM 688 C CA . ASN A 1 87 ? 13.326 -1.557 -3.857 1.00 95.88 87 ASN A CA 1
ATOM 689 C C . ASN A 1 87 ? 11.914 -0.931 -3.843 1.00 95.88 87 ASN A C 1
ATOM 691 O O . ASN A 1 87 ? 11.053 -1.335 -3.070 1.00 95.88 87 ASN A O 1
ATOM 695 N N . ASN A 1 88 ? 11.682 0.095 -4.663 1.00 98.00 88 ASN A N 1
ATOM 696 C CA . ASN A 1 88 ? 10.416 0.821 -4.699 1.00 98.00 88 ASN A CA 1
ATOM 697 C C . ASN A 1 88 ? 9.237 -0.100 -5.055 1.00 98.00 88 ASN A C 1
ATOM 699 O O . ASN A 1 88 ? 9.289 -0.790 -6.075 1.00 98.00 88 ASN A O 1
ATOM 703 N N . THR A 1 89 ? 8.188 -0.115 -4.233 1.00 98.56 89 THR A N 1
ATOM 704 C CA . THR A 1 89 ? 6.992 -0.943 -4.444 1.00 98.56 89 THR A CA 1
ATOM 705 C C . THR A 1 89 ? 5.734 -0.216 -3.982 1.00 98.56 89 THR A C 1
ATOM 707 O O . THR A 1 89 ? 5.742 0.459 -2.951 1.00 98.56 89 THR A O 1
ATOM 710 N N . ILE A 1 90 ? 4.634 -0.387 -4.716 1.00 98.38 90 ILE A N 1
ATOM 711 C CA . ILE A 1 90 ? 3.292 -0.017 -4.250 1.00 98.38 90 ILE A CA 1
ATOM 712 C C . ILE A 1 90 ? 2.378 -1.241 -4.194 1.00 98.38 90 ILE A C 1
ATOM 714 O O . ILE A 1 90 ? 2.398 -2.105 -5.072 1.00 98.38 90 ILE A O 1
ATOM 718 N N . TYR A 1 91 ? 1.557 -1.280 -3.153 1.00 98.56 91 TYR A N 1
ATOM 719 C CA . TYR A 1 91 ? 0.511 -2.264 -2.925 1.00 98.56 91 TYR A CA 1
ATOM 720 C C . TYR A 1 91 ? -0.835 -1.623 -3.238 1.00 98.56 91 TYR A C 1
ATOM 722 O O . TYR A 1 91 ? -1.202 -0.614 -2.630 1.00 98.56 91 TYR A O 1
ATOM 730 N N . ILE A 1 92 ? -1.560 -2.205 -4.188 1.00 98.00 92 ILE A N 1
ATOM 731 C CA . ILE A 1 92 ? -2.869 -1.724 -4.630 1.00 98.00 92 ILE A CA 1
ATOM 732 C C . ILE A 1 92 ? -3.955 -2.506 -3.905 1.00 98.00 92 ILE A C 1
ATOM 734 O O . ILE A 1 92 ? -3.916 -3.737 -3.864 1.00 98.00 92 ILE A O 1
ATOM 738 N N . ALA A 1 93 ? -4.928 -1.797 -3.344 1.00 97.62 93 ALA A N 1
ATOM 739 C CA . ALA A 1 93 ? -6.029 -2.387 -2.603 1.00 97.62 93 ALA A CA 1
ATOM 740 C C . ALA A 1 93 ? -6.995 -3.179 -3.498 1.00 97.62 93 ALA A C 1
ATOM 742 O O . ALA A 1 93 ? -7.2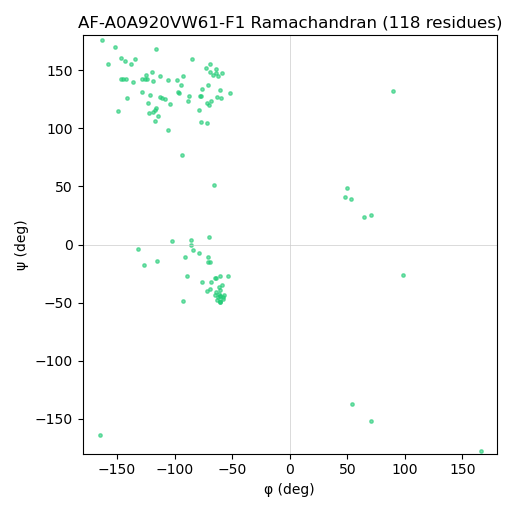67 -2.807 -4.642 1.00 97.62 93 ALA A O 1
ATOM 743 N N . ARG A 1 94 ? -7.610 -4.229 -2.943 1.00 95.81 94 ARG A N 1
ATOM 744 C CA . ARG A 1 94 ? -8.825 -4.824 -3.515 1.00 95.81 94 ARG A CA 1
ATOM 745 C C . ARG A 1 94 ? -9.964 -3.813 -3.462 1.00 95.81 94 ARG A C 1
ATOM 747 O O . ARG A 1 94 ? -10.095 -3.050 -2.508 1.00 95.81 94 ARG A O 1
ATOM 754 N N . ARG A 1 95 ? -10.856 -3.874 -4.455 1.00 94.31 95 ARG A N 1
ATOM 755 C CA . ARG A 1 95 ? -12.093 -3.076 -4.463 1.00 94.31 95 ARG A CA 1
ATOM 756 C C . ARG A 1 95 ? -12.943 -3.367 -3.225 1.00 94.31 95 ARG A C 1
ATOM 758 O O . ARG A 1 95 ? -13.396 -2.451 -2.545 1.00 94.31 95 ARG A O 1
ATOM 765 N N . ASN A 1 96 ? -13.112 -4.650 -2.919 1.00 95.12 96 ASN A N 1
ATOM 766 C CA . ASN A 1 96 ? -13.901 -5.140 -1.801 1.00 95.12 96 ASN A CA 1
ATOM 767 C C . ASN A 1 96 ? -13.065 -6.056 -0.915 1.00 95.12 96 ASN A C 1
ATOM 769 O O . ASN A 1 96 ? -12.202 -6.786 -1.406 1.00 95.12 96 ASN A O 1
ATOM 773 N N . LEU A 1 97 ? -13.341 -6.001 0.384 1.00 94.06 97 LEU A N 1
ATOM 774 C CA . LEU A 1 97 ? -12.687 -6.843 1.371 1.00 94.06 97 LEU A CA 1
ATOM 775 C C . LEU A 1 97 ? -13.159 -8.290 1.214 1.00 94.06 97 LEU A C 1
ATOM 777 O O . LEU A 1 97 ? -14.349 -8.550 1.054 1.00 94.06 97 LEU A O 1
ATOM 781 N N . ASP A 1 98 ? -12.234 -9.228 1.297 1.00 95.06 98 ASP A N 1
ATOM 782 C CA . ASP A 1 98 ? -12.491 -10.658 1.248 1.00 95.06 98 ASP A CA 1
ATOM 783 C C . ASP A 1 98 ? -11.948 -11.297 2.518 1.00 95.06 98 ASP A C 1
ATOM 785 O O . ASP A 1 98 ? -10.739 -11.309 2.759 1.00 95.06 98 ASP A O 1
ATOM 789 N N . ILE A 1 99 ? -12.855 -11.800 3.347 1.00 88.75 99 ILE A N 1
ATOM 790 C CA . ILE A 1 99 ? -12.521 -12.469 4.600 1.00 88.75 99 ILE A CA 1
ATOM 791 C C . ILE A 1 99 ? -13.090 -13.874 4.527 1.00 88.75 99 ILE A C 1
ATOM 793 O O . ILE A 1 99 ? -14.269 -14.058 4.236 1.00 88.75 99 ILE A O 1
ATOM 797 N N . GLN A 1 100 ? -12.254 -14.876 4.810 1.00 86.69 100 GLN A N 1
ATOM 798 C CA . GLN A 1 100 ? -12.654 -16.288 4.786 1.00 86.69 100 GLN A CA 1
ATOM 799 C C . GLN A 1 100 ? -13.319 -16.701 3.457 1.00 86.69 100 GLN A C 1
ATOM 801 O O . GLN A 1 100 ? -14.275 -17.477 3.449 1.00 86.69 100 GLN A O 1
ATOM 806 N N . LYS A 1 101 ? -12.801 -16.192 2.327 1.00 84.75 101 LYS A N 1
ATOM 807 C CA . LYS A 1 101 ? -13.309 -16.460 0.969 1.00 84.75 101 LYS A CA 1
ATOM 808 C C . LYS A 1 101 ? -14.730 -15.934 0.730 1.00 84.75 101 LYS A C 1
ATOM 810 O O . LYS A 1 101 ? -15.452 -16.454 -0.121 1.00 84.75 101 LYS A O 1
ATOM 815 N N . LYS A 1 102 ? -15.152 -14.929 1.498 1.00 87.62 102 LYS A N 1
ATOM 816 C CA . LYS A 1 102 ? -16.415 -14.216 1.318 1.00 87.62 102 LYS A CA 1
ATOM 817 C C . LYS A 1 102 ? -16.116 -12.752 1.051 1.00 87.62 102 LYS A C 1
ATOM 819 O O . LYS A 1 102 ? -15.641 -12.027 1.926 1.00 87.62 102 LYS A O 1
ATOM 824 N N . THR A 1 103 ? -16.442 -12.317 -0.159 1.00 89.81 103 THR A N 1
ATOM 825 C CA . THR A 1 103 ? -16.374 -10.907 -0.533 1.00 89.81 103 THR A CA 1
ATOM 826 C C . THR A 1 103 ? -17.475 -10.128 0.186 1.00 89.81 103 THR A C 1
ATOM 828 O O . THR A 1 103 ? -18.661 -10.416 0.032 1.00 89.81 103 THR A O 1
ATOM 831 N N . SER A 1 104 ? -17.071 -9.150 0.991 1.00 88.69 104 SER A N 1
ATOM 832 C CA . SER A 1 104 ? -17.947 -8.223 1.704 1.00 88.69 104 SER A CA 1
ATOM 833 C C . SER A 1 104 ? -18.341 -7.038 0.815 1.00 88.69 104 SER A C 1
ATOM 835 O O . SER A 1 104 ? -17.638 -6.682 -0.130 1.00 88.69 104 SER A O 1
ATOM 837 N N . SER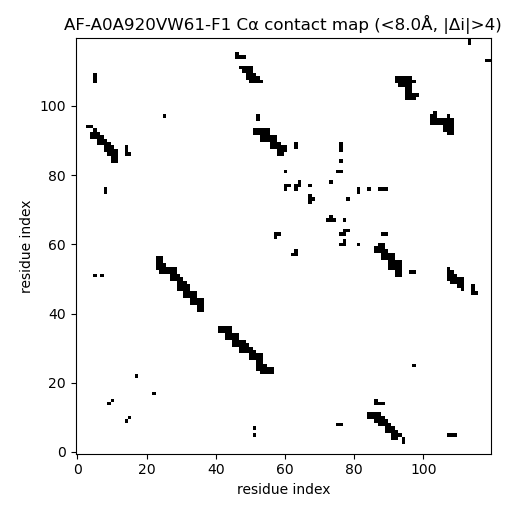 A 1 105 ? -19.431 -6.352 1.163 1.00 88.88 105 S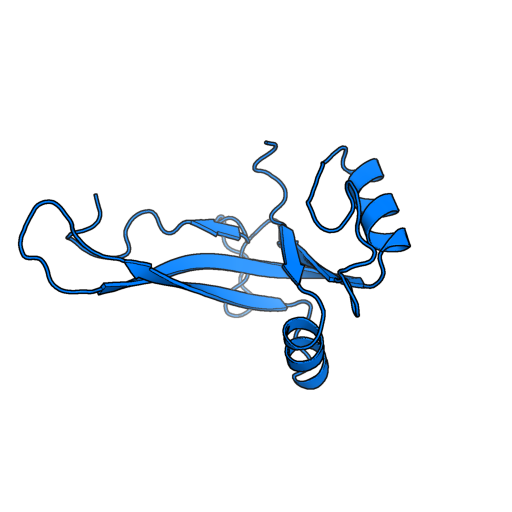ER A N 1
ATOM 838 C CA . SER A 1 105 ? -19.757 -5.035 0.598 1.00 88.88 105 SER A CA 1
ATOM 839 C C . SER A 1 105 ? -18.788 -3.934 1.055 1.00 88.88 105 SER A C 1
ATOM 841 O O . SER A 1 105 ? -18.736 -2.869 0.442 1.00 88.88 105 SER A O 1
ATOM 843 N N . SER A 1 106 ? -17.993 -4.180 2.101 1.00 89.31 106 SER A N 1
ATOM 844 C CA . SER A 1 106 ? -16.968 -3.253 2.590 1.00 89.31 106 SER A CA 1
ATOM 845 C C . SER A 1 106 ? -15.829 -3.067 1.579 1.00 89.31 106 SER A C 1
ATOM 847 O O . SER A 1 106 ? -15.435 -4.016 0.899 1.00 89.31 106 SER A O 1
ATOM 849 N N . LYS A 1 107 ? -15.264 -1.853 1.517 1.00 94.12 107 LYS A N 1
ATOM 850 C CA . LYS A 1 107 ? -14.074 -1.550 0.705 1.00 94.12 107 LYS A CA 1
ATOM 851 C C . LYS A 1 107 ? -12.861 -2.362 1.182 1.00 94.12 107 LYS A C 1
ATOM 853 O O . LYS A 1 107 ? -12.699 -2.591 2.383 1.00 94.12 107 LYS A O 1
ATOM 858 N N . GLY A 1 108 ? -11.993 -2.768 0.254 1.00 95.56 108 GLY A N 1
ATOM 859 C CA . GLY A 1 108 ? -10.756 -3.490 0.585 1.00 95.56 108 GLY A CA 1
ATOM 860 C C . GLY A 1 108 ? -9.691 -2.621 1.263 1.00 95.56 108 GLY A C 1
ATOM 861 O O . GLY A 1 108 ? -8.737 -3.157 1.815 1.00 95.56 108 GLY A O 1
ATOM 862 N N . HIS A 1 109 ? -9.877 -1.301 1.297 1.00 96.12 109 HIS A N 1
ATOM 863 C CA . HIS A 1 109 ? -9.087 -0.352 2.080 1.00 96.12 109 HIS A CA 1
ATOM 864 C C . HIS A 1 109 ? -9.981 0.654 2.801 1.00 96.12 109 HIS A C 1
ATOM 866 O O . HIS A 1 109 ? -11.121 0.901 2.397 1.00 96.12 109 HIS A O 1
ATOM 872 N N . GLY A 1 110 ? -9.444 1.277 3.843 1.00 93.75 110 GLY A N 1
ATOM 873 C CA . GLY A 1 110 ? -10.136 2.352 4.536 1.00 93.75 110 GLY A CA 1
ATOM 874 C C . GLY A 1 110 ? -9.524 2.700 5.881 1.00 93.75 110 GLY A C 1
ATOM 875 O O . GLY A 1 110 ? -8.511 2.137 6.297 1.00 93.75 110 GLY A O 1
ATOM 876 N N . LEU A 1 111 ? -10.177 3.648 6.547 1.00 91.38 111 LEU A N 1
ATOM 877 C CA . LEU A 1 111 ? -9.889 4.038 7.918 1.00 91.38 111 LEU A CA 1
ATOM 878 C C . LEU A 1 111 ? -10.972 3.489 8.843 1.00 91.38 111 LEU A C 1
ATOM 880 O O . LEU A 1 111 ? -12.160 3.475 8.498 1.00 91.38 111 LEU A O 1
ATOM 884 N N . PHE A 1 112 ? -10.571 3.041 10.028 1.00 87.81 112 PHE A N 1
ATOM 885 C CA . PHE A 1 112 ? -11.526 2.650 11.055 1.00 87.81 112 PHE A CA 1
ATOM 886 C C . PHE A 1 112 ? -12.192 3.907 11.610 1.00 87.81 112 PHE A C 1
ATOM 888 O O . PHE A 1 112 ? -11.524 4.799 12.118 1.00 87.81 112 PHE A O 1
ATOM 895 N N . LYS A 1 113 ? -13.525 3.971 11.516 1.00 76.12 113 LYS A N 1
ATOM 896 C CA . LYS A 1 113 ? -14.298 5.130 11.991 1.00 76.12 113 LYS A CA 1
ATOM 897 C C . LYS A 1 113 ? -14.281 5.276 13.512 1.00 76.12 113 LYS A C 1
ATOM 899 O O . LYS A 1 113 ? -14.385 6.383 14.009 1.00 76.12 113 LYS A O 1
ATOM 904 N N . ARG A 1 114 ? -14.212 4.156 14.235 1.00 70.69 114 ARG A N 1
ATOM 905 C CA . ARG A 1 114 ? -14.083 4.104 15.695 1.00 70.69 114 ARG A CA 1
ATOM 906 C C . ARG A 1 114 ?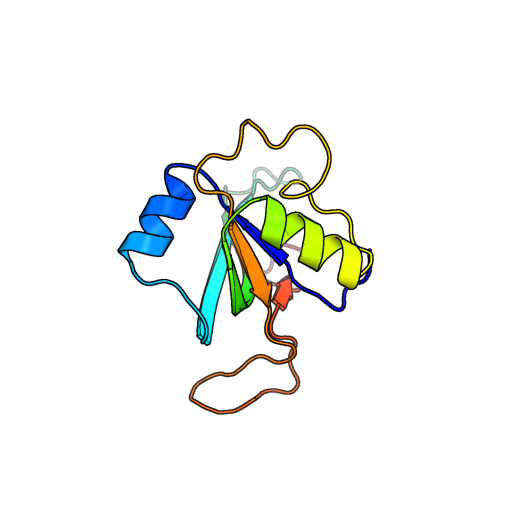 -13.148 2.964 16.045 1.00 70.69 114 ARG A C 1
ATOM 908 O O . ARG A 1 114 ? -13.354 1.837 15.598 1.00 70.69 114 ARG A O 1
ATOM 915 N N . THR A 1 115 ? -12.124 3.280 16.818 1.00 65.81 115 THR A N 1
ATOM 916 C CA . THR A 1 115 ? -11.066 2.344 17.229 1.00 65.81 115 THR A CA 1
ATOM 917 C C . THR A 1 115 ? -10.907 2.331 18.745 1.00 65.81 115 THR A C 1
ATOM 919 O O . THR A 1 115 ? -10.352 1.384 19.295 1.00 65.81 115 THR A O 1
ATOM 922 N N . HIS A 1 116 ? -11.436 3.367 19.407 1.00 63.44 116 HIS A N 1
ATOM 923 C CA . HIS A 1 116 ? -11.495 3.548 20.848 1.00 63.44 116 HIS A CA 1
ATOM 924 C C . HIS A 1 116 ? -12.613 4.530 21.208 1.00 63.44 116 HIS A C 1
ATOM 926 O O . HIS A 1 116 ? -12.971 5.372 20.386 1.00 63.44 116 HIS A O 1
ATOM 932 N N . GLU A 1 117 ? -13.152 4.444 22.424 1.00 64.69 117 GLU A N 1
ATOM 933 C CA . GLU A 1 117 ? -14.206 5.360 22.890 1.00 64.69 117 GLU A CA 1
ATOM 934 C C . GLU A 1 117 ? -13.720 6.812 23.005 1.00 64.69 117 GLU A C 1
ATOM 936 O O . GLU A 1 117 ? -14.499 7.732 22.784 1.00 64.69 117 GLU A O 1
ATOM 941 N N . ASP A 1 118 ? -12.425 7.001 23.261 1.00 58.97 118 ASP A N 1
ATOM 942 C CA . ASP A 1 118 ? -11.794 8.320 23.425 1.00 58.97 118 ASP A CA 1
ATOM 943 C C . ASP A 1 118 ? -11.384 9.001 22.106 1.00 58.97 118 ASP A C 1
ATOM 945 O O . ASP A 1 118 ? -10.900 10.134 22.121 1.00 58.97 118 ASP A O 1
ATOM 949 N N . LEU A 1 119 ? -11.536 8.319 20.968 1.00 53.94 119 LEU A N 1
ATOM 950 C CA . LEU A 1 119 ? -11.259 8.868 19.641 1.00 53.94 119 LEU A CA 1
ATOM 951 C C . LEU A 1 119 ? -12.594 9.158 18.946 1.00 53.94 119 LEU A C 1
ATOM 953 O O . LEU A 1 119 ? -13.249 8.245 18.438 1.00 53.94 119 LEU A O 1
ATOM 957 N N . PHE A 1 120 ? -12.998 10.428 19.000 1.00 48.25 120 PHE A N 1
ATOM 958 C CA . PHE A 1 120 ? -14.194 10.975 18.354 1.00 48.25 120 PHE A CA 1
ATOM 959 C C . PHE A 1 120 ? -13.975 11.255 16.866 1.00 48.25 120 PHE A C 1
ATOM 961 O O . PHE A 1 120 ? -12.882 11.759 16.516 1.00 48.25 120 PHE A O 1
#

Mean predicted aligned error: 5.84 Å

Radius of gyration: 16.31 Å; Cα contacts (8 Å, |Δi|>4): 212; chains: 1; bounding box: 36×34×47 Å

Nearest PDB structures (foldseek):
  5y6c-assembly2_B  TM=3.617E-01  e=1.606E+00  Zymomonas mobilis subsp. mobilis ATCC 10988

pLDDT: mean 88.8, std 12.73, range [44.66, 98.62]